Protein AF-A0A946WGK6-F1 (afdb_monomer)

Radius of gyration: 10.55 Å; Cα contacts (8 Å, |Δi|>4): 23; chains: 1; bounding box: 25×18×28 Å

Secondary struc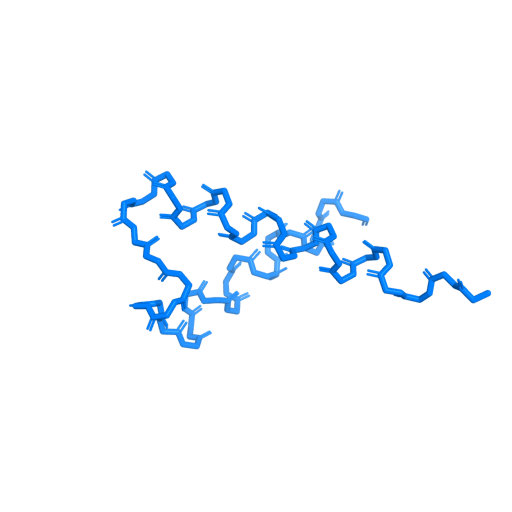ture (DSSP, 8-state):
--TTHHHHHHHHHHHHHHHHTT--TTTS-HHHHHHHHHHHHHT-

pLDDT: mean 80.21, std 9.39, range [51.12, 88.06]

Mean predicted aligned error: 5.49 Å

Structure (mmCIF, N/CA/C/O backbone):
data_AF-A0A946WGK6-F1
#
_entry.id   AF-A0A946WGK6-F1
#
loop_
_atom_site.group_PDB
_atom_site.id
_atom_site.type_symbol
_atom_site.label_atom_id
_atom_site.label_alt_id
_atom_site.label_comp_id
_atom_site.label_asym_id
_atom_site.label_entity_id
_atom_site.label_seq_id
_atom_site.pdbx_PDB_ins_code
_atom_site.Cartn_x
_atom_site.Cartn_y
_atom_site.Cartn_z
_atom_site.occupancy
_atom_site.B_iso_or_equiv
_atom_site.auth_seq_id
_atom_site.auth_comp_id
_atom_site.auth_asym_id
_atom_site.auth_atom_id
_atom_site.pdbx_PDB_model_num
ATOM 1 N N . ARG A 1 1 ? 13.516 5.413 -21.072 1.00 51.12 1 ARG A N 1
ATOM 2 C CA . ARG A 1 1 ? 12.835 5.991 -19.885 1.00 51.12 1 ARG A CA 1
ATOM 3 C C . ARG A 1 1 ? 11.767 5.004 -19.414 1.00 51.12 1 ARG A C 1
ATOM 5 O O . ARG A 1 1 ? 10.721 4.938 -20.035 1.00 51.12 1 ARG A O 1
ATOM 12 N N . ALA A 1 2 ? 12.044 4.183 -18.398 1.00 55.44 2 ALA A N 1
ATOM 13 C CA . ALA A 1 2 ? 11.085 3.195 -17.871 1.00 55.44 2 ALA A CA 1
ATOM 14 C C . ALA A 1 2 ? 11.122 3.112 -16.332 1.00 55.44 2 ALA A C 1
ATOM 16 O O . ALA A 1 2 ? 10.806 2.081 -15.748 1.00 55.44 2 ALA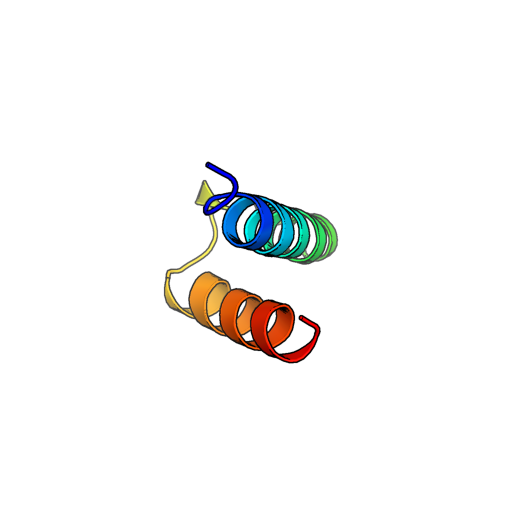 A O 1
ATOM 17 N N . THR A 1 3 ? 11.524 4.199 -15.671 1.00 59.31 3 THR A N 1
ATOM 18 C CA . THR A 1 3 ? 11.781 4.235 -14.223 1.00 59.31 3 THR A CA 1
ATOM 19 C C . THR A 1 3 ? 10.501 4.085 -13.391 1.00 59.31 3 THR A C 1
ATOM 21 O O . THR A 1 3 ? 10.541 3.544 -12.292 1.00 59.31 3 THR A O 1
ATOM 24 N N . ASN A 1 4 ? 9.340 4.444 -13.951 1.00 71.38 4 ASN A N 1
ATOM 25 C CA . ASN A 1 4 ? 8.072 4.454 -13.216 1.00 71.38 4 ASN A CA 1
ATOM 26 C C . ASN A 1 4 ? 7.325 3.114 -13.225 1.00 71.38 4 ASN A C 1
ATOM 28 O O . ASN A 1 4 ? 6.340 2.977 -12.510 1.00 71.38 4 ASN A O 1
ATOM 32 N N . LYS A 1 5 ? 7.770 2.100 -13.983 1.00 80.38 5 LYS A N 1
ATOM 33 C CA . LYS A 1 5 ? 7.060 0.805 -14.037 1.00 80.38 5 LYS A CA 1
ATOM 34 C C . LYS A 1 5 ? 7.002 0.122 -12.669 1.00 80.38 5 LYS A C 1
ATOM 36 O O . LYS A 1 5 ? 5.963 -0.400 -12.290 1.00 80.38 5 LYS A O 1
ATOM 41 N N . LYS A 1 6 ? 8.102 0.187 -11.909 1.00 78.75 6 LYS A N 1
ATOM 42 C CA . LYS A 1 6 ? 8.160 -0.342 -10.538 1.00 78.75 6 LYS A CA 1
ATOM 43 C C . LYS A 1 6 ? 7.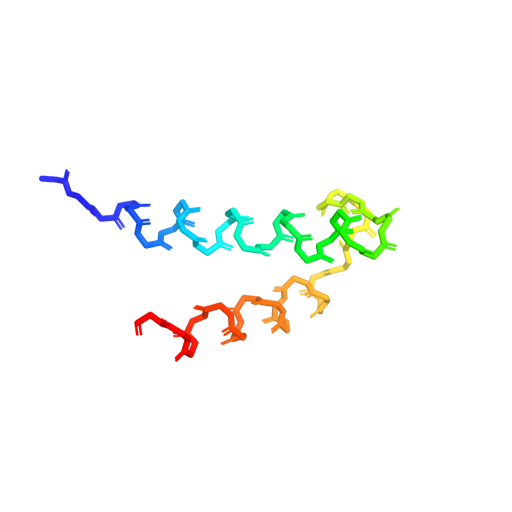267 0.446 -9.580 1.00 78.75 6 LYS A C 1
ATOM 45 O O . LYS A 1 6 ? 6.714 -0.139 -8.660 1.00 78.75 6 LYS A O 1
ATOM 50 N N . PHE A 1 7 ? 7.118 1.751 -9.813 1.00 81.69 7 PHE A N 1
ATOM 51 C CA . PHE A 1 7 ? 6.230 2.598 -9.024 1.00 81.69 7 PHE A CA 1
ATOM 52 C C . PHE A 1 7 ? 4.766 2.232 -9.278 1.00 81.69 7 PHE A C 1
ATOM 54 O O . PHE A 1 7 ? 4.052 1.942 -8.332 1.00 81.69 7 PHE A O 1
ATOM 61 N N . ILE A 1 8 ? 4.358 2.139 -10.548 1.00 84.31 8 ILE A N 1
ATOM 62 C CA . ILE A 1 8 ? 2.992 1.755 -10.937 1.00 84.31 8 ILE A CA 1
ATOM 63 C C . ILE A 1 8 ? 2.648 0.362 -10.402 1.00 84.31 8 ILE A C 1
ATOM 65 O O . ILE A 1 8 ? 1.584 0.188 -9.828 1.00 84.31 8 ILE A O 1
ATO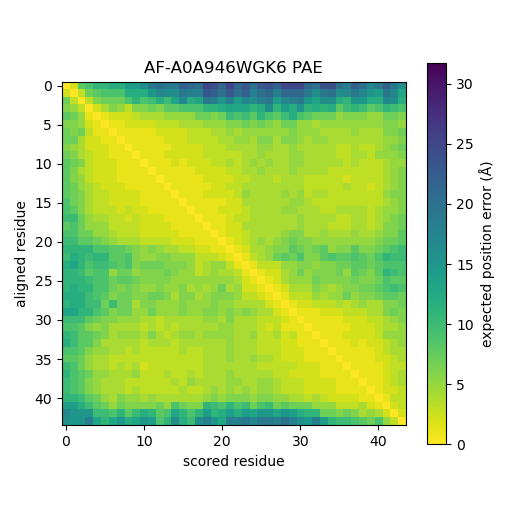M 69 N N . TYR A 1 9 ? 3.562 -0.607 -10.516 1.00 83.62 9 TYR A N 1
ATOM 70 C CA . TYR A 1 9 ? 3.338 -1.959 -9.998 1.00 83.62 9 TYR A CA 1
ATOM 71 C C . TYR A 1 9 ? 3.118 -1.982 -8.479 1.00 83.62 9 TYR A C 1
ATOM 73 O O . TYR A 1 9 ? 2.198 -2.633 -7.992 1.00 83.62 9 TYR A O 1
ATOM 81 N N . ARG A 1 10 ? 3.945 -1.250 -7.720 1.00 84.12 10 ARG A N 1
ATOM 82 C CA . ARG A 1 10 ? 3.781 -1.147 -6.263 1.00 84.12 10 ARG A CA 1
ATOM 83 C C . ARG A 1 10 ? 2.494 -0.421 -5.899 1.00 84.12 10 ARG A C 1
ATOM 85 O O . ARG A 1 10 ? 1.795 -0.870 -5.004 1.00 84.12 10 ARG A O 1
ATOM 92 N N . PHE A 1 11 ? 2.163 0.646 -6.620 1.00 85.12 11 PHE A N 1
ATOM 93 C CA . PHE A 1 11 ? 0.946 1.414 -6.388 1.00 85.12 11 PHE A CA 1
ATOM 94 C C . PHE A 1 11 ? -0.312 0.581 -6.655 1.00 85.12 11 PHE A C 1
ATOM 96 O O . PHE A 1 11 ? -1.195 0.548 -5.812 1.00 85.12 11 PHE A O 1
ATOM 103 N N . GLN A 1 12 ? -0.341 -0.188 -7.748 1.00 86.81 12 GLN A N 1
ATOM 104 C CA . GLN A 1 12 ? -1.421 -1.140 -8.034 1.00 86.81 12 GLN A CA 1
ATOM 105 C C . GLN A 1 12 ? -1.567 -2.196 -6.935 1.00 86.81 12 GLN A C 1
ATOM 107 O O . GLN A 1 12 ? -2.682 -2.522 -6.545 1.00 86.81 12 GLN A O 1
ATOM 112 N N . LYS A 1 13 ? -0.451 -2.703 -6.393 1.00 87.44 13 LYS A N 1
ATOM 113 C CA . LYS A 1 13 ? -0.493 -3.663 -5.281 1.00 87.44 13 LYS A CA 1
ATOM 114 C C . LYS A 1 13 ? -1.018 -3.052 -3.990 1.00 87.44 13 LYS A C 1
ATOM 116 O O . LYS A 1 13 ? -1.698 -3.741 -3.237 1.00 87.44 13 LYS A O 1
ATOM 121 N N . ILE A 1 14 ? -0.710 -1.782 -3.747 1.00 86.00 14 ILE A N 1
ATOM 122 C CA . ILE A 1 14 ? -1.261 -1.044 -2.613 1.00 86.00 14 ILE A CA 1
ATOM 123 C C . ILE A 1 14 ? -2.761 -0.841 -2.799 1.00 86.00 14 ILE A C 1
ATOM 125 O O . ILE A 1 14 ? -3.512 -1.110 -1.872 1.00 86.00 14 ILE A O 1
ATOM 129 N N . GLU A 1 15 ? -3.204 -0.455 -3.995 1.00 87.19 15 GLU A N 1
ATOM 130 C CA . GLU A 1 15 ? -4.626 -0.308 -4.315 1.00 87.19 15 GLU A CA 1
ATOM 131 C C . GLU A 1 15 ? -5.395 -1.628 -4.127 1.00 87.19 15 GLU A C 1
ATOM 133 O O . GLU A 1 15 ? -6.402 -1.633 -3.430 1.00 87.19 15 GLU A O 1
ATOM 138 N N . GLU A 1 16 ? -4.878 -2.756 -4.635 1.00 88.06 16 GLU A N 1
ATOM 139 C CA . GLU A 1 16 ? -5.485 -4.088 -4.450 1.00 88.06 16 GLU A CA 1
ATOM 140 C C . GLU A 1 16 ? -5.606 -4.487 -2.968 1.00 88.06 16 GLU A C 1
ATOM 142 O O . GLU A 1 16 ? -6.656 -4.958 -2.535 1.00 88.06 16 GLU A O 1
ATOM 147 N N . GLU A 1 17 ? -4.543 -4.322 -2.173 1.00 86.88 17 GLU A N 1
ATOM 148 C CA . GLU A 1 17 ? -4.546 -4.697 -0.749 1.00 86.88 17 GLU A CA 1
ATOM 149 C C . GLU A 1 17 ? -5.478 -3.810 0.082 1.00 86.88 17 GLU A C 1
ATOM 151 O O . GLU A 1 17 ? -6.106 -4.274 1.037 1.00 86.88 17 GLU A O 1
ATOM 156 N N . LEU A 1 18 ? -5.567 -2.529 -0.268 1.00 85.31 18 LEU A N 1
ATOM 157 C CA . LEU A 1 18 ? -6.456 -1.589 0.397 1.00 85.31 18 LEU A CA 1
ATOM 158 C C . LEU A 1 18 ? -7.914 -1.839 0.020 1.00 85.31 18 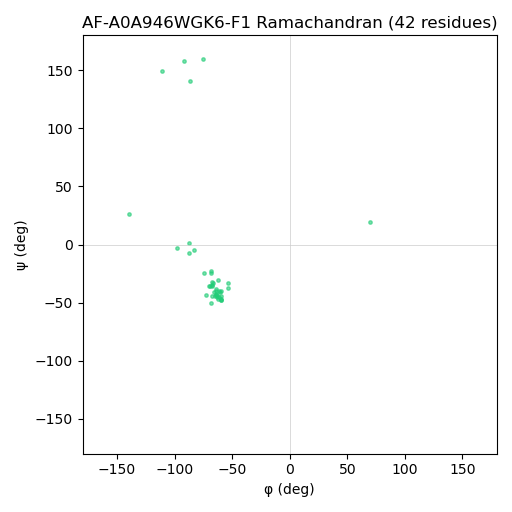LEU A C 1
ATOM 160 O O . LEU A 1 18 ? -8.762 -1.913 0.911 1.00 85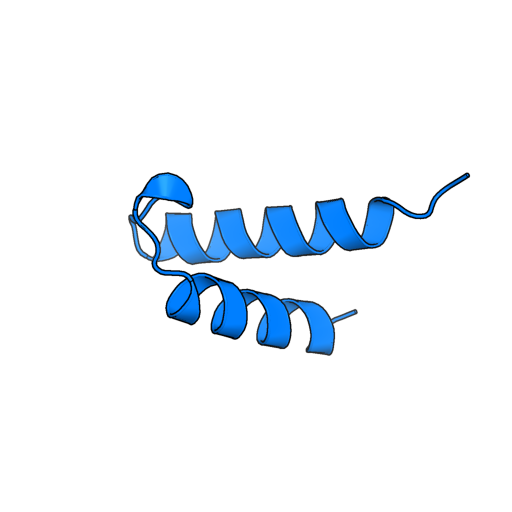.31 18 LEU A O 1
ATOM 164 N N . GLU A 1 19 ? -8.193 -2.084 -1.260 1.00 86.25 19 GLU A N 1
ATOM 165 C CA . GLU A 1 19 ? -9.524 -2.456 -1.737 1.00 86.25 19 GLU A CA 1
ATOM 166 C C . GLU A 1 19 ? -9.995 -3.769 -1.093 1.00 86.25 19 GLU A C 1
ATOM 168 O O . GLU A 1 19 ? -11.126 -3.848 -0.614 1.00 86.25 19 GLU A O 1
ATOM 173 N N . ALA A 1 20 ? -9.106 -4.760 -0.947 1.00 85.38 20 ALA A N 1
ATOM 174 C CA . ALA A 1 20 ? -9.394 -6.003 -0.228 1.00 85.38 20 ALA A CA 1
ATOM 175 C C . ALA A 1 20 ? -9.715 -5.783 1.262 1.00 85.38 20 ALA A C 1
ATOM 177 O O . ALA A 1 20 ? -10.501 -6.528 1.849 1.00 85.38 20 ALA A O 1
ATOM 178 N N . LYS A 1 21 ? -9.135 -4.749 1.881 1.00 82.88 21 LYS A N 1
ATOM 179 C CA . LYS A 1 21 ? -9.455 -4.314 3.250 1.00 82.88 21 LYS A CA 1
ATOM 180 C C . LYS A 1 21 ? -10.686 -3.402 3.323 1.00 82.88 21 LYS A C 1
ATOM 182 O O . LYS A 1 21 ? -11.093 -3.042 4.426 1.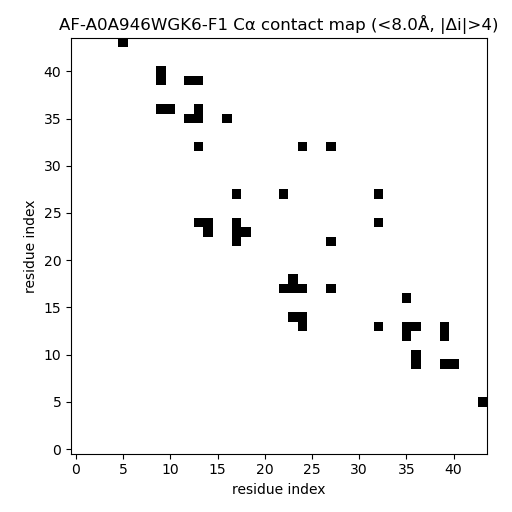00 82.88 21 LYS A O 1
ATOM 187 N N . GLY A 1 22 ? -11.272 -3.022 2.186 1.00 83.56 22 GLY A N 1
ATOM 188 C CA . GLY A 1 22 ? -12.383 -2.073 2.106 1.00 83.56 22 GLY A CA 1
ATOM 189 C C . GLY A 1 22 ? -11.993 -0.633 2.452 1.00 83.56 22 GLY A C 1
ATOM 190 O O . GLY A 1 22 ? -12.867 0.162 2.786 1.00 83.56 22 GLY A O 1
ATOM 191 N N . LYS A 1 23 ? -10.699 -0.300 2.403 1.00 79.19 23 LYS A N 1
ATOM 192 C CA . LYS A 1 23 ? -10.175 1.046 2.659 1.00 79.19 23 LYS A CA 1
ATOM 193 C C . LYS A 1 23 ? -9.639 1.650 1.371 1.00 79.19 23 LYS A C 1
ATOM 195 O O . LYS A 1 23 ? -9.127 0.944 0.510 1.00 79.19 23 LYS A O 1
ATOM 200 N N . LYS A 1 24 ? -9.708 2.972 1.243 1.00 78.25 24 LYS A N 1
ATOM 201 C CA . LYS A 1 24 ? -9.030 3.678 0.150 1.00 78.25 24 LYS A CA 1
ATOM 202 C C . LYS A 1 24 ? -7.633 4.115 0.554 1.00 78.25 24 LYS A C 1
ATOM 204 O O . LYS A 1 24 ? -7.340 4.325 1.728 1.00 78.25 24 LYS A O 1
ATOM 209 N N . LEU A 1 25 ? -6.791 4.330 -0.451 1.00 74.31 25 LEU A N 1
ATOM 210 C CA . LEU A 1 25 ? -5.446 4.899 -0.323 1.00 74.31 25 LEU A CA 1
ATOM 211 C C . LEU A 1 25 ? -5.453 6.238 0.431 1.00 74.31 25 LEU A C 1
ATOM 213 O O . LEU A 1 25 ? -4.551 6.522 1.207 1.00 74.31 25 LEU A O 1
ATOM 217 N N . GLU A 1 26 ? -6.524 7.009 0.259 1.00 76.00 26 GLU A N 1
ATOM 218 C CA . GLU A 1 26 ? -6.774 8.289 0.929 1.00 76.00 26 GLU A CA 1
ATOM 219 C C . GLU A 1 26 ? -7.173 8.136 2.408 1.00 76.00 26 GLU A C 1
ATOM 221 O O . GLU A 1 26 ? -6.972 9.051 3.200 1.00 76.00 26 GLU A O 1
ATOM 226 N N . GLU A 1 27 ? -7.727 6.981 2.784 1.00 80.44 27 GLU A N 1
ATOM 227 C CA . GLU A 1 27 ? -8.131 6.645 4.158 1.00 80.44 27 GLU A CA 1
ATOM 228 C C . GLU A 1 27 ? -7.079 5.804 4.891 1.00 80.44 27 GLU A C 1
ATOM 230 O O . GLU A 1 27 ? -7.241 5.457 6.062 1.00 80.44 27 GLU A O 1
ATOM 235 N N . SER A 1 28 ? -6.004 5.453 4.192 1.00 81.38 28 SER A N 1
ATOM 236 C CA . SER A 1 28 ? -4.911 4.657 4.728 1.00 81.38 28 SER A CA 1
ATOM 237 C C . SER A 1 28 ? -3.899 5.564 5.402 1.00 81.38 28 SER A C 1
ATOM 239 O O . SER A 1 28 ? -3.577 6.644 4.907 1.00 81.38 28 SER A O 1
ATOM 241 N N . THR A 1 29 ? -3.364 5.122 6.533 1.00 86.00 29 THR A N 1
ATOM 242 C CA . THR A 1 29 ? -2.277 5.848 7.188 1.00 86.00 29 THR A CA 1
ATOM 243 C C . THR A 1 29 ? -0.959 5.635 6.445 1.00 86.00 29 THR A C 1
ATOM 245 O O . THR A 1 29 ? -0.785 4.656 5.715 1.00 86.00 29 THR A O 1
ATOM 248 N N . LEU A 1 30 ? 0.002 6.540 6.668 1.00 81.56 30 LEU A N 1
ATOM 249 C CA . LEU A 1 30 ? 1.372 6.373 6.172 1.00 81.56 30 LEU A CA 1
ATOM 250 C C . LEU A 1 30 ? 1.964 5.026 6.606 1.00 81.56 30 LEU A C 1
ATOM 252 O O . LEU A 1 30 ? 2.626 4.387 5.804 1.00 81.56 30 LEU A O 1
ATOM 256 N N . GLU A 1 31 ? 1.669 4.563 7.822 1.00 85.94 31 GLU A N 1
ATOM 257 C CA . GLU A 1 31 ? 2.105 3.251 8.318 1.00 85.94 31 GLU A CA 1
ATOM 258 C C . GLU A 1 31 ? 1.489 2.083 7.530 1.00 85.94 31 GLU A C 1
ATOM 260 O O . GLU A 1 31 ? 2.213 1.169 7.137 1.00 85.94 31 GLU A O 1
ATOM 265 N N . GLU A 1 32 ? 0.180 2.122 7.235 1.00 84.00 32 GLU A N 1
ATOM 266 C CA . GLU A 1 32 ? -0.467 1.087 6.412 1.00 84.00 32 GLU A CA 1
ATOM 267 C C . GLU A 1 32 ? 0.100 1.076 4.984 1.00 84.00 32 GLU A C 1
ATOM 269 O O . GLU A 1 32 ? 0.338 0.006 4.419 1.00 84.00 32 GLU A O 1
ATOM 274 N N . MET A 1 33 ? 0.359 2.253 4.408 1.00 83.75 33 MET A N 1
ATOM 275 C CA . MET A 1 33 ? 1.009 2.368 3.103 1.00 83.75 33 MET A CA 1
ATOM 276 C C . MET A 1 33 ? 2.432 1.812 3.113 1.00 83.75 33 MET A C 1
ATOM 278 O O . MET A 1 33 ? 2.781 1.080 2.189 1.00 83.75 33 MET A O 1
ATOM 282 N N . ASP A 1 34 ? 3.242 2.140 4.124 1.00 86.12 34 ASP A N 1
ATOM 283 C CA . ASP A 1 34 ? 4.639 1.700 4.219 1.00 86.12 34 ASP A CA 1
ATOM 284 C C . ASP A 1 34 ? 4.725 0.171 4.360 1.00 86.12 34 ASP A C 1
ATOM 286 O O . ASP A 1 34 ? 5.492 -0.483 3.649 1.00 86.12 34 ASP A O 1
ATOM 290 N N . GLU A 1 35 ? 3.855 -0.432 5.179 1.00 87.69 35 GLU A N 1
ATOM 291 C CA . GLU A 1 35 ? 3.760 -1.890 5.304 1.00 87.69 35 GLU A CA 1
ATOM 292 C C . GLU A 1 35 ? 3.420 -2.573 3.974 1.00 87.69 35 GLU A C 1
ATOM 294 O O . GLU A 1 35 ? 4.062 -3.558 3.588 1.00 87.69 35 GLU A O 1
ATOM 299 N N . ILE A 1 36 ? 2.406 -2.076 3.259 1.00 85.50 36 ILE A N 1
ATOM 300 C CA . ILE A 1 36 ? 2.001 -2.669 1.980 1.00 85.50 36 ILE A CA 1
ATOM 301 C C . ILE A 1 36 ? 3.077 -2.419 0.915 1.00 85.50 36 ILE A C 1
ATOM 303 O O . ILE A 1 36 ? 3.368 -3.299 0.100 1.00 85.50 36 ILE A O 1
ATOM 307 N N . TRP A 1 37 ? 3.728 -1.257 0.953 1.00 86.00 37 TRP A N 1
ATOM 308 C CA . TRP A 1 37 ? 4.826 -0.905 0.063 1.00 86.00 37 TRP A CA 1
ATOM 309 C C . TRP A 1 37 ? 6.031 -1.835 0.240 1.00 86.00 37 TRP A C 1
ATOM 311 O O . TRP A 1 37 ? 6.550 -2.350 -0.755 1.00 86.00 37 TRP A O 1
ATOM 321 N N . GLU A 1 38 ? 6.460 -2.115 1.474 1.00 87.12 38 GLU A N 1
ATOM 322 C CA . GLU A 1 38 ? 7.547 -3.065 1.744 1.00 87.12 38 GLU A CA 1
ATOM 323 C C . GLU A 1 38 ? 7.174 -4.496 1.320 1.00 87.12 38 GLU A C 1
ATOM 325 O O . GLU A 1 38 ? 7.988 -5.194 0.705 1.00 87.12 38 GLU A O 1
ATOM 330 N N . ARG A 1 39 ? 5.917 -4.919 1.519 1.00 84.69 39 ARG A N 1
ATOM 331 C CA . ARG A 1 39 ? 5.420 -6.216 1.015 1.00 84.69 39 ARG A CA 1
ATOM 332 C C . ARG A 1 39 ? 5.439 -6.292 -0.515 1.00 84.69 39 ARG A C 1
ATOM 334 O O . ARG A 1 39 ? 5.878 -7.296 -1.080 1.00 84.69 39 ARG A O 1
ATOM 341 N N . ALA A 1 40 ? 5.009 -5.235 -1.204 1.00 85.62 40 ALA A N 1
ATOM 342 C CA . ALA A 1 40 ? 5.023 -5.160 -2.666 1.0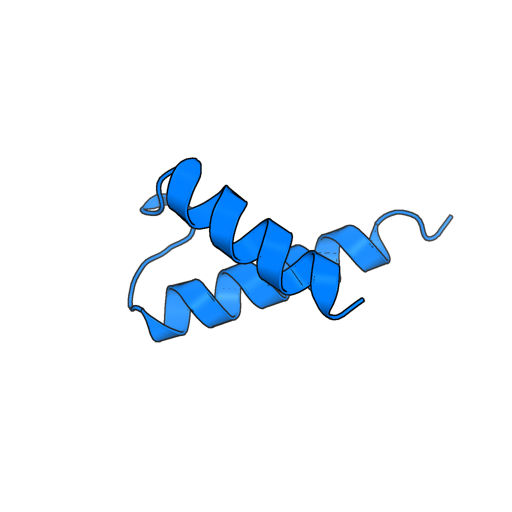0 85.62 40 ALA A CA 1
ATOM 343 C C . ALA A 1 40 ? 6.452 -5.103 -3.232 1.00 85.62 40 ALA A C 1
ATOM 345 O O . ALA A 1 40 ? 6.725 -5.627 -4.315 1.00 85.62 40 ALA A O 1
ATOM 346 N N . LYS A 1 41 ? 7.382 -4.491 -2.492 1.00 82.19 41 LYS A N 1
ATOM 347 C CA . LYS A 1 41 ? 8.805 -4.406 -2.830 1.00 82.19 41 LYS A CA 1
ATOM 348 C C . LYS A 1 41 ? 9.515 -5.755 -2.717 1.00 82.19 41 LYS A C 1
ATOM 350 O O . LYS A 1 41 ? 10.356 -6.019 -3.568 1.00 82.19 41 LYS A O 1
ATOM 355 N N . GLN A 1 42 ? 9.155 -6.611 -1.755 1.00 75.69 42 GLN A N 1
ATOM 356 C CA . GLN A 1 42 ? 9.726 -7.963 -1.639 1.00 75.69 42 GLN A CA 1
ATOM 357 C C . GLN A 1 42 ? 9.317 -8.920 -2.772 1.00 75.69 42 GLN A C 1
ATOM 359 O O . GLN A 1 42 ? 10.031 -9.880 -3.043 1.00 75.69 42 GLN A O 1
ATOM 364 N N . LYS A 1 43 ? 8.191 -8.672 -3.454 1.00 63.59 43 LYS A N 1
ATOM 365 C CA . LYS A 1 43 ? 7.722 -9.497 -4.583 1.00 63.59 43 LYS A CA 1
ATOM 366 C C . LYS A 1 43 ? 8.288 -9.082 -5.959 1.00 63.59 43 LYS A C 1
ATOM 368 O O . LYS A 1 43 ? 7.882 -9.675 -6.956 1.00 63.59 43 LYS A O 1
ATOM 373 N N . SER A 1 44 ? 9.156 -8.063 -6.042 1.00 53.03 44 SER A N 1
ATOM 374 C CA . SER A 1 44 ? 9.659 -7.451 -7.295 1.00 53.03 44 SER A CA 1
ATOM 375 C C . SER A 1 44 ? 11.153 -7.647 -7.529 1.00 53.03 44 SER A C 1
ATOM 377 O O . SER A 1 44 ? 11.907 -7.772 -6.549 1.00 53.03 44 SER A O 1
#

Foldseek 3Di:
DCVCPLVVQLVVQLQVVCVVVVHGPVRDDPVSSVVSSVVSVVVD

Sequence (44 aa):
RATNKKFIYRFQKIEEELEAKGKKLEESTLEEMDEIWERAKQKS

Nearest PDB structures (foldseek):
  3cra-assembly1_B  TM=9.344E-01  e=4.937E-01  Escherichia coli K-12
  8a1c-assembly1_A  TM=8.494E-01  e=3.505E+00  Escherichia coli
  1osb-assembly2_C  TM=6.773E-01  e=3.062E+00  Escherichia coli
  1osb-assembly1_A  TM=6.776E-01  e=3.062E+00  Escherichia coli
  1omh-assembly1_A  TM=6.651E-01  e=5.257E+00  Escherichia coli

Solvent-accessible surface area (backbone atoms only — not comparable to full-atom values): 2646 Å² total; per-residue (Å²): 140,71,80,57,57,67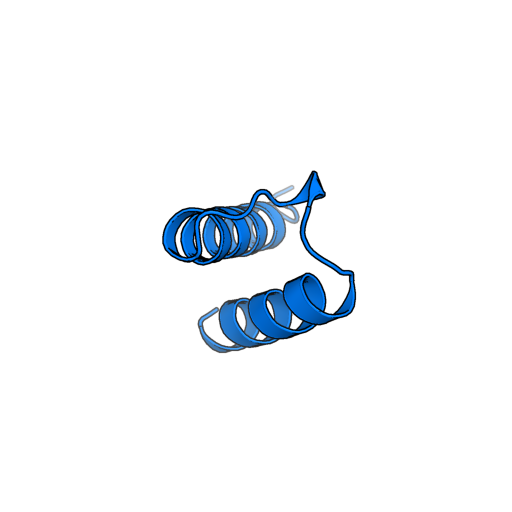,52,53,54,36,49,53,49,40,51,52,57,28,52,74,68,74,40,50,80,90,76,46,50,73,66,59,50,49,56,42,46,54,56,40,52,72,78,105